Protein AF-A0A820SQJ8-F1 (afdb_monomer_lite)

Structure (mmCIF, N/CA/C/O backbone):
data_AF-A0A820SQJ8-F1
#
_entry.id   AF-A0A820SQJ8-F1
#
loop_
_atom_site.group_PDB
_atom_site.id
_atom_site.type_symbol
_atom_site.label_atom_id
_atom_site.label_alt_id
_atom_site.label_comp_id
_atom_site.label_asym_id
_atom_site.label_entity_id
_atom_site.label_seq_id
_atom_site.pdbx_PDB_ins_code
_atom_site.Cartn_x
_atom_site.Cartn_y
_atom_site.Cartn_z
_atom_site.occupancy
_atom_site.B_iso_or_equiv
_atom_site.auth_seq_id
_atom_site.auth_comp_id
_atom_site.auth_asym_id
_atom_site.auth_atom_id
_atom_site.pdbx_PDB_model_num
ATOM 1 N N . ASN A 1 1 ? 0.968 4.045 -16.385 1.00 66.19 1 ASN A N 1
ATOM 2 C CA . ASN A 1 1 ? 0.899 3.160 -15.197 1.00 66.19 1 ASN A CA 1
ATOM 3 C C . ASN A 1 1 ? 1.421 3.858 -13.944 1.00 66.19 1 ASN A C 1
ATOM 5 O O . ASN A 1 1 ? 0.846 3.670 -12.885 1.00 66.19 1 ASN A O 1
ATOM 9 N N . GLU A 1 2 ? 2.447 4.710 -14.057 1.00 82.56 2 GLU A N 1
ATOM 10 C CA . GLU A 1 2 ? 3.013 5.447 -12.913 1.00 82.56 2 GLU A CA 1
ATOM 11 C C . GLU A 1 2 ? 2.015 6.367 -12.201 1.00 82.56 2 GLU A C 1
ATOM 13 O O . GLU A 1 2 ? 1.942 6.332 -10.980 1.00 82.56 2 GLU A O 1
ATOM 18 N N . GLU A 1 3 ? 1.170 7.103 -12.928 1.00 89.69 3 GLU A N 1
ATOM 19 C CA . GLU A 1 3 ? 0.109 7.917 -12.308 1.00 89.69 3 GLU A CA 1
ATOM 20 C C . GLU A 1 3 ? -0.861 7.069 -11.478 1.00 89.69 3 GLU A C 1
ATOM 22 O O . GLU A 1 3 ? -1.195 7.432 -10.356 1.00 89.69 3 GLU A O 1
ATOM 27 N N . ARG A 1 4 ? -1.251 5.888 -11.981 1.00 90.00 4 ARG A N 1
ATOM 28 C CA . ARG A 1 4 ? -2.105 4.949 -11.236 1.00 90.00 4 ARG A CA 1
ATOM 29 C C . ARG A 1 4 ? -1.407 4.430 -9.984 1.00 90.00 4 ARG A C 1
ATOM 31 O O . ARG A 1 4 ? -2.060 4.288 -8.958 1.00 90.00 4 ARG A O 1
ATOM 38 N N . LEU A 1 5 ? -0.097 4.185 -10.046 1.00 92.19 5 LEU A N 1
ATOM 39 C CA . LEU A 1 5 ? 0.695 3.818 -8.872 1.00 92.19 5 LEU A CA 1
ATOM 40 C C . LEU A 1 5 ? 0.756 4.955 -7.853 1.00 92.19 5 LEU A C 1
ATOM 42 O O . LEU A 1 5 ? 0.581 4.700 -6.668 1.00 92.19 5 LEU A O 1
ATOM 46 N N . ILE A 1 6 ? 0.951 6.199 -8.292 1.00 93.44 6 ILE A N 1
ATOM 47 C CA . ILE A 1 6 ? 0.919 7.372 -7.409 1.00 93.44 6 ILE A CA 1
ATOM 48 C C . ILE A 1 6 ? -0.453 7.488 -6.735 1.00 93.44 6 ILE A C 1
ATOM 50 O O . ILE A 1 6 ? -0.525 7.610 -5.511 1.00 93.44 6 ILE A O 1
ATOM 54 N N . SER A 1 7 ? -1.541 7.385 -7.504 1.00 95.69 7 SER A N 1
ATOM 55 C CA . SER A 1 7 ? -2.904 7.400 -6.966 1.00 95.69 7 SER A CA 1
ATOM 56 C C . SER A 1 7 ? -3.157 6.247 -5.998 1.00 95.69 7 SER A C 1
ATOM 58 O O . SER A 1 7 ? -3.748 6.467 -4.947 1.00 95.69 7 SER A O 1
ATOM 60 N N . PHE A 1 8 ? -2.677 5.039 -6.303 1.00 94.88 8 PHE A N 1
ATOM 61 C CA . PHE A 1 8 ? -2.826 3.880 -5.427 1.00 94.88 8 PHE A CA 1
ATOM 62 C C . PHE A 1 8 ? -2.076 4.068 -4.105 1.00 94.88 8 PHE A C 1
ATOM 64 O O . PHE A 1 8 ? -2.662 3.893 -3.044 1.00 94.88 8 PHE A O 1
ATOM 71 N N . LYS A 1 9 ? -0.816 4.518 -4.146 1.00 93.81 9 LYS A N 1
ATOM 72 C CA . LYS A 1 9 ? -0.031 4.837 -2.940 1.00 93.81 9 LYS A CA 1
ATOM 73 C C . LYS A 1 9 ? -0.714 5.900 -2.081 1.00 93.81 9 LYS A C 1
ATOM 75 O O . LYS A 1 9 ? -0.752 5.781 -0.860 1.00 93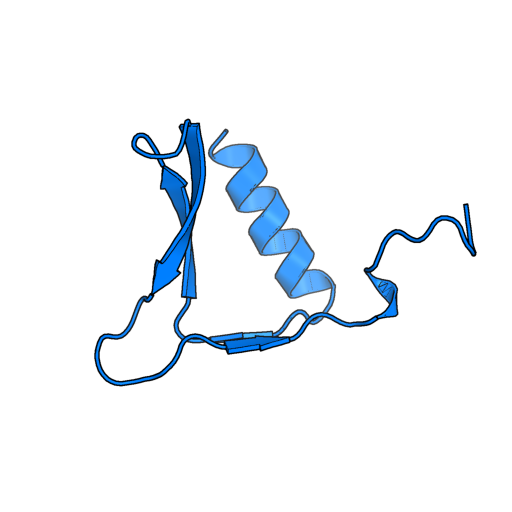.81 9 LYS A O 1
ATOM 80 N N . LYS A 1 10 ? -1.281 6.928 -2.720 1.00 96.06 10 LYS A N 1
ATOM 81 C CA . LYS A 1 10 ? -2.074 7.950 -2.034 1.00 96.06 10 LYS A CA 1
ATOM 82 C C . LYS A 1 10 ? -3.316 7.343 -1.372 1.00 96.06 10 LYS A C 1
ATOM 84 O O . LYS A 1 10 ? -3.531 7.586 -0.191 1.00 96.06 10 LYS A O 1
ATOM 89 N N . TRP A 1 11 ? -4.070 6.517 -2.094 1.00 96.94 11 TRP A N 1
ATOM 90 C CA . TRP A 1 11 ? -5.263 5.846 -1.574 1.00 96.94 11 TRP A CA 1
ATOM 91 C C . TRP A 1 11 ? -4.947 4.945 -0.369 1.00 96.94 11 TRP A C 1
ATOM 93 O O . TRP A 1 11 ? -5.663 5.002 0.627 1.00 96.94 11 TRP A O 1
ATOM 103 N N . LEU A 1 12 ? -3.846 4.181 -0.408 1.00 95.38 12 LEU A N 1
ATOM 104 C CA . LEU A 1 12 ? -3.389 3.359 0.724 1.00 95.38 12 LEU A CA 1
ATOM 105 C C . LEU A 1 12 ? -3.151 4.207 1.985 1.00 95.38 12 LEU A C 1
ATOM 107 O O . LEU A 1 12 ? -3.621 3.850 3.065 1.00 95.38 12 LEU A O 1
ATOM 111 N N . ASN A 1 13 ? -2.479 5.354 1.835 1.00 93.94 13 ASN A N 1
ATOM 112 C CA . ASN A 1 13 ? -2.237 6.284 2.940 1.00 93.94 13 ASN A CA 1
ATOM 113 C C . ASN A 1 13 ? -3.542 6.881 3.491 1.00 93.94 13 ASN A C 1
ATOM 115 O O . ASN A 1 13 ? -3.700 6.991 4.703 1.00 93.94 13 ASN A O 1
ATOM 119 N N . GLU A 1 14 ? -4.485 7.245 2.619 1.00 97.44 14 GLU A N 1
ATOM 120 C CA . GLU A 1 14 ? -5.794 7.791 3.015 1.00 97.44 14 GLU A CA 1
ATOM 121 C C . GLU A 1 14 ? -6.652 6.780 3.792 1.00 97.44 14 GLU A C 1
ATOM 123 O O . GLU A 1 14 ? -7.485 7.177 4.604 1.00 97.44 14 GLU A O 1
ATOM 128 N N . HIS A 1 15 ? -6.432 5.481 3.575 1.00 96.75 15 HIS A N 1
ATOM 129 C CA . HIS A 1 15 ? -7.208 4.401 4.186 1.00 96.75 15 HIS A CA 1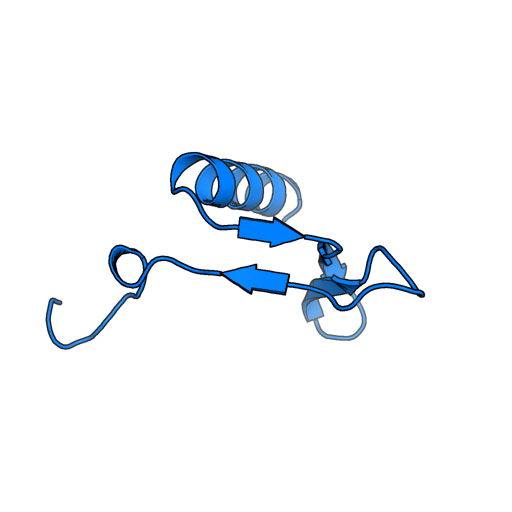
ATOM 130 C C . HIS A 1 15 ? -6.468 3.689 5.328 1.00 96.75 15 HIS A C 1
ATOM 132 O O . HIS A 1 15 ? -6.847 2.585 5.714 1.00 96.75 15 HIS A O 1
ATOM 138 N N . ASN A 1 16 ? -5.444 4.328 5.904 1.00 95.62 16 ASN A N 1
ATOM 139 C CA . ASN A 1 16 ? -4.683 3.820 7.050 1.00 95.62 16 ASN A CA 1
ATOM 140 C C . ASN A 1 16 ? -4.032 2.445 6.816 1.00 95.62 16 ASN A C 1
ATOM 142 O O . ASN A 1 16 ? -3.890 1.657 7.752 1.00 95.62 16 ASN A O 1
ATOM 146 N N . VAL A 1 17 ? -3.626 2.143 5.580 1.00 96.94 17 VAL A N 1
ATOM 147 C CA . VAL A 1 17 ? -2.796 0.964 5.315 1.00 96.94 17 VAL A CA 1
ATOM 148 C C . VAL A 1 17 ? -1.393 1.239 5.843 1.00 96.94 17 VAL A C 1
ATOM 150 O O . VAL A 1 17 ? -0.755 2.225 5.466 1.00 96.94 17 VAL A O 1
ATOM 153 N N . ILE A 1 18 ? -0.895 0.363 6.713 1.00 95.44 18 ILE A N 1
ATOM 154 C CA . ILE A 1 18 ? 0.483 0.439 7.199 1.00 95.44 18 ILE A CA 1
ATOM 155 C C . ILE A 1 18 ? 1.357 -0.316 6.209 1.00 95.44 18 ILE A C 1
ATOM 157 O O . ILE A 1 18 ? 1.087 -1.462 5.868 1.00 95.44 18 ILE A O 1
ATOM 161 N N . TRP A 1 19 ? 2.424 0.326 5.759 1.00 94.56 19 TRP A N 1
ATOM 162 C CA . TRP A 1 19 ? 3.389 -0.239 4.832 1.00 94.56 19 TRP A CA 1
ATOM 163 C C . TRP A 1 19 ? 4.768 0.296 5.212 1.00 94.56 19 TRP A C 1
ATOM 165 O O . TRP A 1 19 ? 5.043 1.491 5.109 1.00 94.56 19 TRP A O 1
ATOM 175 N N . LYS A 1 20 ? 5.609 -0.583 5.760 1.00 95.31 20 LYS A N 1
ATOM 176 C CA . LYS A 1 20 ? 6.959 -0.258 6.237 1.00 95.31 20 LYS A CA 1
ATOM 177 C C . LYS A 1 20 ? 7.968 -1.112 5.495 1.00 95.31 20 LYS A C 1
ATOM 179 O O . LYS A 1 20 ? 7.723 -2.290 5.242 1.00 95.31 20 LYS A O 1
ATOM 184 N N . ASN A 1 21 ? 9.107 -0.510 5.173 1.00 97.00 21 ASN A N 1
ATOM 185 C CA . ASN A 1 21 ? 10.223 -1.169 4.494 1.00 97.00 21 ASN A CA 1
ATOM 186 C C . ASN A 1 21 ? 9.857 -1.808 3.148 1.00 97.00 21 ASN A C 1
ATOM 188 O O . ASN A 1 21 ? 10.505 -2.749 2.696 1.00 97.00 21 ASN A O 1
ATOM 192 N N . VAL A 1 22 ? 8.811 -1.296 2.501 1.00 95.94 22 VAL A N 1
ATOM 193 C CA . VAL A 1 22 ? 8.290 -1.817 1.245 1.00 95.94 22 VAL A CA 1
ATOM 194 C C . VAL A 1 22 ? 7.844 -0.673 0.347 1.00 95.94 22 VAL A C 1
ATOM 196 O O . VAL A 1 22 ? 7.296 0.324 0.810 1.00 95.94 22 VAL A O 1
ATOM 199 N N . ASP A 1 23 ? 8.077 -0.822 -0.951 1.00 94.06 23 ASP A N 1
ATOM 200 C CA . ASP A 1 23 ? 7.637 0.124 -1.968 1.00 94.06 23 ASP A CA 1
ATOM 201 C C . ASP A 1 23 ? 7.042 -0.619 -3.168 1.00 94.06 23 ASP A C 1
ATOM 203 O O . ASP A 1 23 ? 7.417 -1.752 -3.472 1.00 94.06 23 ASP A O 1
ATOM 207 N N . ILE A 1 24 ? 6.112 0.030 -3.867 1.00 93.31 24 ILE A N 1
ATOM 208 C CA . ILE A 1 24 ? 5.465 -0.512 -5.066 1.00 93.31 24 ILE A CA 1
ATOM 209 C C . ILE A 1 24 ? 6.025 0.195 -6.291 1.00 93.31 24 ILE A C 1
ATOM 211 O O . ILE A 1 24 ? 5.994 1.428 -6.382 1.00 93.31 24 ILE A O 1
ATOM 215 N N . ARG A 1 25 ? 6.509 -0.580 -7.259 1.00 92.12 25 ARG A N 1
ATOM 216 C CA . ARG A 1 25 ? 7.113 -0.056 -8.491 1.00 92.12 25 ARG A CA 1
ATOM 217 C C . ARG A 1 25 ? 6.653 -0.849 -9.700 1.00 92.12 25 ARG A C 1
ATOM 219 O O . ARG A 1 25 ? 6.243 -2.003 -9.579 1.00 92.12 25 ARG A O 1
ATOM 226 N N . SER A 1 26 ? 6.756 -0.235 -10.874 1.00 91.69 26 SER A N 1
ATOM 227 C CA . SER A 1 26 ? 6.622 -0.957 -12.138 1.00 91.69 26 SER A CA 1
ATOM 228 C C . SER A 1 26 ? 7.690 -2.051 -12.222 1.00 91.69 26 SER A C 1
ATOM 230 O O . SER A 1 26 ? 8.855 -1.809 -11.913 1.00 91.69 26 SER A O 1
ATOM 232 N N . SER A 1 27 ? 7.293 -3.249 -12.640 1.00 90.38 27 SER A N 1
ATOM 233 C CA . SER A 1 27 ? 8.170 -4.406 -12.774 1.00 90.38 27 SER A CA 1
ATOM 234 C C . SER A 1 27 ? 8.123 -4.942 -14.195 1.00 90.38 27 SER A C 1
ATOM 236 O O . SER A 1 27 ? 7.064 -5.328 -14.692 1.00 90.38 27 SER A O 1
ATOM 238 N N . ILE A 1 28 ? 9.290 -4.985 -14.835 1.00 87.88 28 ILE A N 1
ATOM 239 C CA . ILE A 1 28 ? 9.463 -5.600 -16.155 1.00 87.88 28 ILE A CA 1
ATOM 240 C C . ILE A 1 28 ? 9.464 -7.130 -16.023 1.00 87.88 28 ILE A C 1
ATOM 242 O O . ILE A 1 28 ? 8.915 -7.816 -16.876 1.00 87.88 28 ILE A O 1
ATOM 246 N N . LEU A 1 29 ? 10.022 -7.657 -14.925 1.00 85.81 29 LEU A N 1
ATOM 247 C CA . LEU A 1 29 ? 10.176 -9.096 -14.683 1.00 85.81 29 LEU A CA 1
ATOM 248 C C . LEU A 1 29 ? 8.838 -9.831 -14.570 1.00 85.81 29 LEU A C 1
ATOM 250 O O . LEU A 1 29 ? 8.700 -10.934 -15.085 1.00 85.81 29 LEU A O 1
ATOM 254 N N . TYR A 1 30 ? 7.861 -9.215 -13.904 1.00 82.75 30 TYR A N 1
ATOM 255 C CA . TYR A 1 30 ? 6.561 -9.835 -13.635 1.00 82.75 30 TYR A CA 1
ATOM 256 C C . TYR A 1 30 ? 5.429 -9.270 -14.498 1.00 82.75 30 TYR A C 1
ATOM 258 O O . TYR A 1 30 ? 4.288 -9.688 -14.343 1.00 82.75 30 TYR A O 1
ATOM 266 N N . GLY A 1 31 ? 5.732 -8.321 -15.393 1.00 83.88 31 GLY A N 1
ATOM 267 C CA . GLY A 1 31 ? 4.741 -7.664 -16.242 1.00 83.88 31 GLY A CA 1
ATOM 268 C C . GLY A 1 31 ? 3.683 -6.910 -15.434 1.00 83.88 31 GLY A C 1
ATOM 269 O O . GLY A 1 31 ? 2.570 -7.391 -15.255 1.00 83.88 31 GLY A O 1
ATOM 270 N N . GLY A 1 32 ? 4.003 -5.706 -14.953 1.00 88.38 32 GLY A N 1
ATOM 271 C CA . GLY A 1 32 ? 3.031 -4.869 -14.243 1.00 88.38 32 GLY A CA 1
ATOM 272 C C . GLY A 1 32 ? 3.655 -4.086 -13.101 1.00 88.38 32 GLY A C 1
ATOM 273 O O . GLY A 1 32 ? 4.569 -3.293 -13.321 1.00 88.38 32 GLY A O 1
AT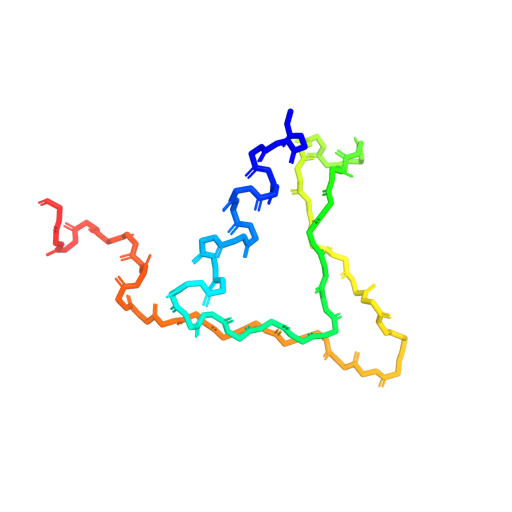OM 274 N N . SER A 1 33 ? 3.149 -4.275 -11.884 1.00 91.88 33 SER A N 1
ATOM 275 C CA . SER A 1 33 ? 3.665 -3.639 -10.669 1.00 91.88 33 SER A CA 1
ATOM 276 C C . SER A 1 33 ? 3.909 -4.679 -9.584 1.00 91.88 33 SER A C 1
ATOM 278 O O . SER A 1 33 ? 3.151 -5.637 -9.474 1.00 91.88 33 SER A O 1
ATOM 280 N N . ALA A 1 34 ? 4.969 -4.496 -8.801 1.00 93.06 34 ALA A N 1
ATOM 281 C CA . ALA A 1 34 ? 5.367 -5.427 -7.751 1.00 93.06 34 ALA A CA 1
ATOM 282 C C . AL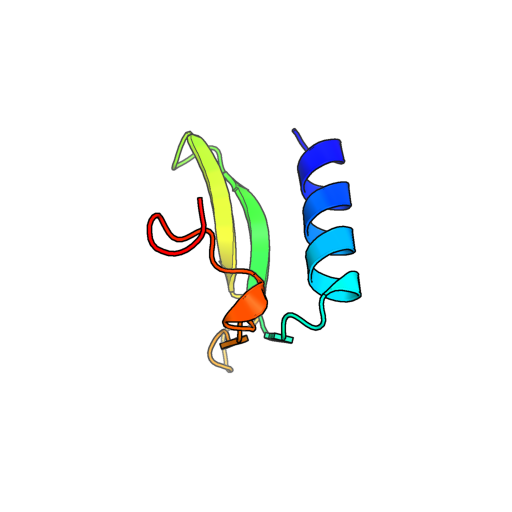A A 1 34 ? 5.851 -4.686 -6.498 1.00 93.06 34 ALA A C 1
ATOM 284 O O . ALA A 1 34 ? 6.198 -3.502 -6.556 1.00 93.06 34 ALA A O 1
ATOM 285 N N . LEU A 1 35 ? 5.864 -5.412 -5.380 1.00 93.88 35 LEU A N 1
ATOM 286 C CA . LEU A 1 35 ? 6.407 -4.970 -4.101 1.00 93.88 35 LEU A CA 1
ATOM 287 C C . LEU A 1 35 ? 7.907 -5.259 -4.041 1.00 93.88 35 LEU A C 1
ATOM 289 O O . LEU A 1 35 ? 8.356 -6.344 -4.412 1.00 93.88 35 LEU A O 1
ATOM 293 N N . TYR A 1 36 ? 8.665 -4.293 -3.542 1.00 93.62 36 TYR A N 1
ATOM 294 C CA . TYR A 1 36 ? 10.108 -4.377 -3.359 1.00 93.62 36 TYR A CA 1
ATOM 295 C C . TYR A 1 36 ? 10.455 -3.989 -1.928 1.00 93.62 36 TYR A C 1
ATOM 297 O O . TYR A 1 36 ? 9.940 -2.990 -1.427 1.00 93.62 36 TYR A O 1
ATOM 305 N N . SER A 1 37 ? 11.350 -4.746 -1.289 1.00 95.56 37 SER A N 1
ATOM 306 C CA . SER A 1 37 ? 11.905 -4.326 -0.003 1.00 95.56 37 SER A CA 1
ATOM 307 C C . SER A 1 37 ? 12.723 -3.049 -0.183 1.00 95.56 37 SER A C 1
ATOM 309 O O . SER A 1 37 ? 13.497 -2.935 -1.139 1.00 95.56 37 SER A O 1
ATOM 311 N N . THR A 1 38 ? 12.569 -2.096 0.732 1.00 96.12 38 THR A N 1
ATOM 312 C CA . THR A 1 38 ? 13.407 -0.885 0.784 1.00 96.12 38 THR A CA 1
ATOM 313 C C . THR A 1 38 ? 14.520 -0.985 1.822 1.00 96.12 38 THR A C 1
ATOM 315 O O . THR A 1 38 ? 15.342 -0.078 1.901 1.00 96.12 38 THR A O 1
ATOM 318 N N . SER A 1 39 ? 14.557 -2.071 2.600 1.00 94.62 39 SER A N 1
ATOM 319 C CA . SER A 1 39 ? 15.596 -2.366 3.589 1.00 94.62 39 SER A CA 1
ATOM 320 C C . SER A 1 39 ? 16.142 -3.782 3.387 1.00 94.62 39 SER A C 1
ATOM 322 O O . SER A 1 39 ? 15.408 -4.697 3.011 1.00 94.62 39 SER A O 1
ATOM 324 N N . SER A 1 40 ? 17.440 -3.969 3.617 1.00 93.25 40 SER A N 1
ATOM 325 C CA . SER A 1 40 ? 18.073 -5.293 3.680 1.00 93.25 40 SER A CA 1
ATOM 326 C C . SER A 1 40 ? 18.130 -5.860 5.100 1.00 93.25 40 SER A C 1
ATOM 328 O O . SER A 1 40 ? 18.442 -7.035 5.266 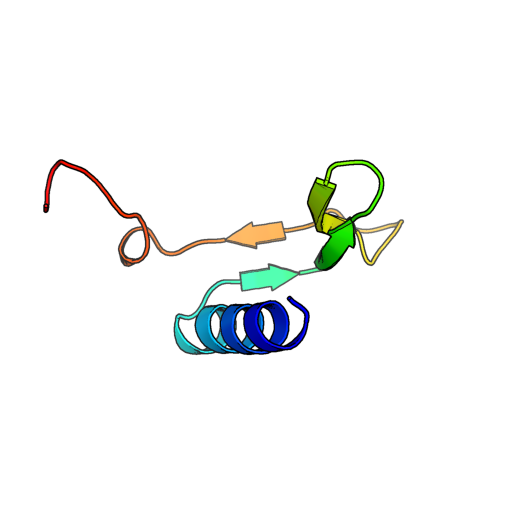1.00 93.25 40 SER A O 1
ATOM 330 N N . GLU A 1 41 ? 17.870 -5.031 6.110 1.00 94.56 41 GLU A N 1
ATOM 331 C CA . GLU A 1 41 ? 18.049 -5.369 7.529 1.00 94.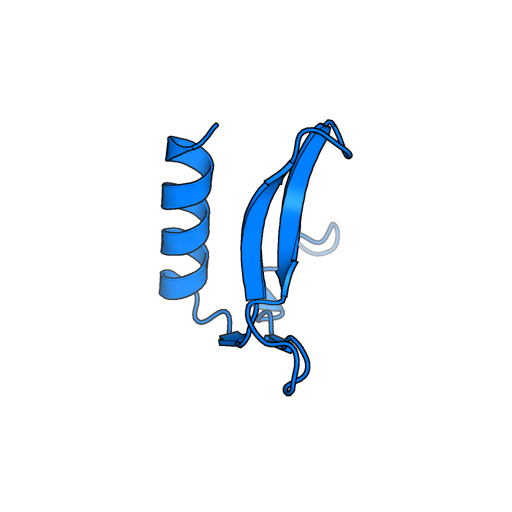56 41 GLU A CA 1
ATOM 332 C C . GLU A 1 41 ? 16.716 -5.608 8.241 1.00 94.56 41 GLU A C 1
ATOM 334 O O . GLU A 1 41 ? 16.645 -6.361 9.210 1.00 94.56 41 GLU A O 1
ATOM 339 N N . GLU A 1 42 ? 15.645 -4.996 7.741 1.00 94.94 42 GLU A N 1
ATOM 340 C CA . GLU A 1 42 ? 14.320 -5.051 8.344 1.00 94.94 42 GLU A CA 1
ATOM 341 C C . GLU A 1 42 ? 13.329 -5.749 7.415 1.00 94.94 42 GLU A C 1
ATOM 343 O O . GLU A 1 42 ? 13.355 -5.572 6.195 1.00 94.94 42 GLU A O 1
ATOM 348 N N . LEU A 1 43 ? 12.421 -6.530 8.002 1.00 94.88 43 LEU A N 1
ATOM 349 C CA . LEU A 1 43 ? 11.378 -7.211 7.244 1.00 94.88 43 LEU A CA 1
ATOM 350 C C . LEU A 1 43 ? 10.365 -6.199 6.679 1.00 94.88 43 LEU A C 1
ATOM 352 O O . LEU A 1 43 ? 9.988 -5.254 7.381 1.00 94.88 43 LEU A O 1
ATOM 356 N N . PRO A 1 44 ? 9.887 -6.400 5.437 1.00 94.44 44 PRO A N 1
ATOM 357 C CA . PRO A 1 44 ? 8.780 -5.624 4.899 1.00 94.44 44 PRO A CA 1
ATOM 358 C C . PRO A 1 44 ? 7.492 -5.961 5.658 1.00 94.44 44 PRO A C 1
ATOM 360 O O . PRO A 1 44 ? 7.176 -7.131 5.878 1.00 94.44 44 PRO A O 1
ATOM 363 N N . ILE A 1 45 ? 6.737 -4.933 6.039 1.00 95.75 45 ILE A N 1
ATOM 364 C CA . ILE A 1 45 ? 5.471 -5.068 6.771 1.00 95.75 45 ILE A CA 1
ATOM 365 C C . ILE A 1 45 ? 4.371 -4.399 5.958 1.00 95.75 45 ILE A C 1
ATOM 367 O O . ILE A 1 45 ? 4.537 -3.259 5.523 1.00 95.75 45 ILE A O 1
ATOM 371 N N . ILE A 1 46 ? 3.246 -5.095 5.784 1.00 96.12 46 ILE A N 1
ATOM 372 C CA . ILE A 1 46 ? 2.015 -4.548 5.210 1.00 96.12 46 ILE A CA 1
ATOM 373 C C . ILE A 1 46 ? 0.850 -4.974 6.102 1.00 96.12 46 ILE A C 1
ATOM 375 O O . ILE A 1 46 ? 0.619 -6.168 6.278 1.00 96.12 46 ILE A O 1
ATOM 379 N N . GLU A 1 47 ? 0.107 -4.008 6.633 1.00 96.12 47 GLU A N 1
ATOM 380 C CA . GLU A 1 47 ? -1.118 -4.246 7.397 1.00 96.12 47 GLU A CA 1
ATOM 381 C C . GLU A 1 47 ? -2.281 -3.549 6.689 1.00 96.12 47 GLU A C 1
ATOM 383 O O . GLU A 1 47 ? -2.268 -2.331 6.492 1.00 96.12 47 GLU A O 1
ATOM 388 N N . ILE A 1 48 ? -3.278 -4.336 6.278 1.00 95.56 48 ILE A N 1
ATOM 389 C CA . ILE A 1 48 ? -4.433 -3.873 5.504 1.00 95.56 48 ILE A CA 1
ATOM 390 C C . ILE A 1 48 ? -5.679 -3.988 6.386 1.00 95.56 48 ILE A C 1
ATOM 392 O O . ILE A 1 48 ? -5.986 -5.094 6.839 1.00 95.56 48 ILE A O 1
ATOM 396 N N . PRO A 1 49 ? -6.427 -2.895 6.619 1.00 94.88 49 PRO A N 1
ATOM 397 C CA . PRO A 1 49 ? -7.708 -2.974 7.306 1.00 94.88 49 PRO A CA 1
ATOM 398 C C . PRO A 1 49 ? -8.678 -3.903 6.571 1.00 94.88 49 PRO A C 1
ATOM 400 O O . PRO A 1 49 ? -8.866 -3.783 5.361 1.00 94.88 49 PRO A O 1
ATOM 403 N N . THR A 1 50 ? -9.354 -4.789 7.307 1.00 92.00 50 THR A N 1
ATOM 404 C CA . THR A 1 50 ? -10.331 -5.736 6.740 1.00 92.00 50 THR A CA 1
ATOM 405 C C . THR A 1 50 ? -11.441 -5.031 5.953 1.00 92.00 50 THR A C 1
ATOM 407 O O . THR A 1 50 ? -11.944 -5.581 4.981 1.00 92.00 50 THR A O 1
ATOM 410 N N . SER A 1 51 ? -11.786 -3.790 6.318 1.00 91.25 51 SER A N 1
ATOM 411 C CA . SER A 1 51 ? -12.777 -2.965 5.612 1.00 91.25 51 SER A CA 1
ATOM 412 C C . SER A 1 51 ? -12.399 -2.614 4.169 1.00 91.25 51 SER A C 1
ATOM 414 O O . SER A 1 51 ? -13.264 -2.178 3.415 1.00 91.25 51 SER A O 1
ATOM 416 N N . LEU A 1 52 ? -11.131 -2.777 3.780 1.00 92.62 52 LEU A N 1
ATOM 417 C CA . LEU A 1 52 ? -10.658 -2.557 2.410 1.00 92.62 52 LEU A CA 1
ATOM 418 C C . LEU A 1 52 ? -10.699 -3.824 1.554 1.00 92.62 52 LEU A C 1
ATOM 420 O O . LEU A 1 52 ? -10.433 -3.758 0.353 1.00 92.62 52 LEU A O 1
ATOM 424 N N . LEU A 1 53 ? -10.996 -4.980 2.151 1.00 90.88 53 LEU A N 1
ATOM 425 C CA . LEU A 1 53 ? -11.110 -6.225 1.408 1.00 90.88 53 LEU A CA 1
ATOM 426 C C . LEU A 1 53 ? -12.410 -6.215 0.607 1.00 90.88 53 LEU A C 1
ATOM 428 O O . LEU A 1 53 ? -13.500 -6.095 1.159 1.00 90.88 53 LEU A O 1
ATOM 432 N N . MET A 1 54 ? -12.292 -6.385 -0.707 1.00 87.69 54 MET A N 1
ATOM 433 C CA . MET A 1 54 ? -13.446 -6.686 -1.544 1.00 87.69 54 MET A CA 1
ATOM 434 C C . MET A 1 54 ? -13.817 -8.154 -1.331 1.00 87.69 54 MET A C 1
ATOM 436 O O . MET A 1 54 ? -13.057 -9.041 -1.723 1.00 87.69 54 MET A O 1
ATOM 440 N N . SER A 1 55 ? -14.965 -8.419 -0.711 1.00 83.69 55 SER A N 1
ATOM 441 C CA . SER A 1 55 ? -15.488 -9.774 -0.530 1.00 83.69 55 SER A CA 1
ATOM 442 C C . SER A 1 55 ? -16.831 -9.942 -1.238 1.00 83.69 55 SER A C 1
ATOM 444 O O . SER A 1 55 ? -17.625 -9.011 -1.340 1.00 83.69 55 SER A O 1
ATOM 446 N N . SER A 1 56 ? -17.101 -11.156 -1.720 1.00 80.62 56 SER A N 1
ATOM 447 C CA . SER A 1 56 ? -18.406 -11.529 -2.283 1.00 80.62 56 SER A CA 1
ATOM 448 C C . SER A 1 56 ? -19.519 -11.585 -1.233 1.00 80.62 56 SER A C 1
ATOM 450 O O . SER A 1 56 ? -20.687 -11.666 -1.586 1.00 80.62 56 SER A O 1
ATOM 452 N N . GLU A 1 57 ? -19.167 -11.579 0.053 1.00 66.69 57 GLU A N 1
ATOM 453 C CA . GLU A 1 57 ? -20.109 -11.635 1.178 1.00 66.69 57 GLU A CA 1
ATOM 454 C C . GLU A 1 57 ? -20.841 -10.297 1.409 1.00 66.69 57 GLU A C 1
ATOM 456 O O . GLU A 1 57 ? -21.811 -10.250 2.161 1.00 66.69 57 GLU A O 1
ATOM 461 N N . LEU A 1 58 ? -20.386 -9.222 0.753 1.00 53.59 58 LEU A N 1
ATOM 462 C CA . LEU A 1 58 ? -20.899 -7.848 0.849 1.00 53.59 58 LEU A CA 1
ATOM 463 C C . LEU A 1 58 ? -21.047 -7.166 -0.533 1.00 53.59 58 LEU A C 1
ATOM 465 O O . LEU A 1 58 ? -21.141 -5.939 -0.592 1.00 53.59 58 LEU A O 1
ATOM 469 N N . ALA A 1 59 ? -21.038 -7.940 -1.628 1.00 48.31 59 ALA A N 1
ATOM 470 C CA . ALA A 1 59 ? -21.190 -7.452 -3.007 1.00 48.31 59 ALA A CA 1
ATOM 471 C C . ALA A 1 59 ? -22.657 -7.357 -3.455 1.00 48.31 59 ALA A C 1
ATOM 473 O O . ALA A 1 59 ? -23.453 -8.246 -3.076 1.00 48.31 59 ALA A O 1
#

Organism: NCBI:txid433720

pLDDT: mean 90.38, std 9.63, range [48.31, 97.44]

Secondary structure (DSSP, 8-state):
-HHHHHHHHHHHHHTT-EEESEEEEEETTTTEEEEEES-SSS--EEE--GGG---GGG-

Foldseek 3Di:
DVVVQVVVVVVCVVQPKDWPQWDWDADPPVHGIDIDGNDPPDDIDTDDPPVPDDDPVVD

Radius of gyration: 13.22 Å; chains: 1; bounding box: 39×20×25 Å

Sequence (59 aa):
NEERLISFKKWLNEHNVIWKNVDIRSSILYGGSALYSTSSEELPIIEIPTSLLMSSELA